Protein AF-A0A819AK19-F1 (afdb_monomer_lite)

Sequence (104 aa):
MNEISKINKEQNCQPPKKKSKIQETILQLYEDDSDSERLIDDGNSSGSEDYSFQVPKVDELSRYLLMDIDKTTLSDNPLDFWRKHKTAFPVLSKFARQIHCISG

InterPro domains:
  IPR008906 HAT, C-terminal dimerisation domain [PF05699] (60-102)
  IPR012337 Ribonuclease H-like superfamily [SSF53098] (19-103)

Secondary structure (DSSP, 8-state):
-------------PPP----HHHHHHHHHHHS-SS-----------------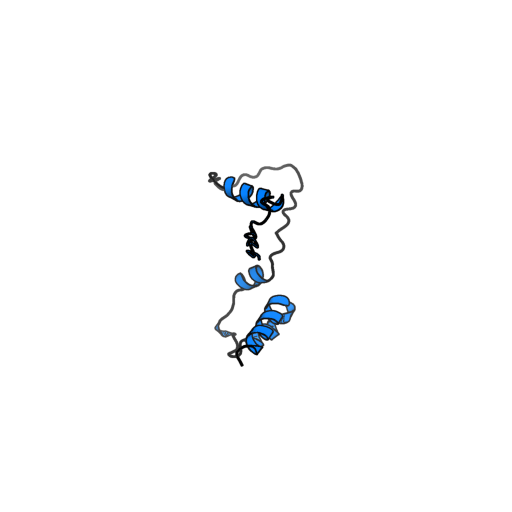-------HHHHHHT----GGG--SSHHHHHHHTTTT-HHHHHHHHHHHTT--

Radius of gyration: 26.99 Å; chains: 1; bounding box: 70×27×85 Å

pLDDT: mean 70.54, std 17.53, range [35.97, 93.31]

Organism: NCBI:txid392032

Foldseek 3Di:
DDDDDDDDDPPPPDDDPDDDPVNVVVVVVVVPPPDDPDDPDPDDDDDDDDPVPPDPPQDLVNVVVPDDDDPVPDDPDVLVVLVVCCVSRVPVSVVVVVVVVVVD

Structure (mmCIF, N/CA/C/O backbone):
data_AF-A0A819AK19-F1
#
_entry.id   AF-A0A819AK19-F1
#
loop_
_atom_site.group_PDB
_atom_site.id
_atom_site.type_symbol
_atom_site.label_atom_id
_atom_site.label_alt_id
_atom_site.label_comp_id
_atom_site.label_asym_id
_atom_site.label_entity_id
_atom_site.label_seq_id
_atom_site.pdbx_PDB_ins_code
_atom_site.Cartn_x
_atom_site.Cartn_y
_atom_site.Cartn_z
_atom_site.occupancy
_atom_site.B_iso_or_equiv
_atom_site.auth_seq_id
_atom_site.auth_comp_id
_atom_site.auth_asym_id
_atom_site.auth_atom_id
_atom_site.pdbx_PDB_model_num
ATOM 1 N N . MET A 1 1 ? 55.281 9.652 44.522 1.00 35.97 1 MET A N 1
ATOM 2 C CA . MET A 1 1 ? 54.308 8.595 44.171 1.00 35.97 1 MET A CA 1
ATOM 3 C C . MET A 1 1 ? 53.003 9.263 43.769 1.00 35.97 1 MET A C 1
ATOM 5 O O . MET A 1 1 ? 52.483 9.998 44.587 1.00 35.97 1 MET A O 1
ATOM 9 N N . ASN A 1 2 ? 52.387 9.080 42.611 1.00 43.44 2 ASN A N 1
ATOM 10 C CA . ASN A 1 2 ? 52.828 8.805 41.244 1.00 43.44 2 ASN A CA 1
ATOM 11 C C . ASN A 1 2 ? 51.704 9.409 40.390 1.00 43.44 2 ASN A C 1
ATOM 13 O O . ASN A 1 2 ? 50.534 9.127 40.647 1.00 43.44 2 ASN A O 1
ATOM 17 N N . GLU A 1 3 ? 52.055 10.264 39.434 1.00 48.56 3 GLU A N 1
ATOM 18 C CA . GLU A 1 3 ? 51.120 10.867 38.486 1.00 48.56 3 GLU A CA 1
ATOM 19 C C . GLU A 1 3 ? 50.474 9.772 37.627 1.00 48.56 3 GLU A C 1
ATOM 21 O O . GLU A 1 3 ? 51.165 8.947 37.026 1.00 48.56 3 GLU A O 1
ATOM 26 N N . ILE A 1 4 ? 49.141 9.745 37.567 1.00 53.84 4 ILE A N 1
ATOM 27 C CA . ILE A 1 4 ? 48.402 8.852 36.672 1.00 53.84 4 ILE A CA 1
ATOM 28 C C . ILE A 1 4 ? 48.088 9.631 35.397 1.00 53.84 4 ILE A C 1
ATOM 30 O O . ILE A 1 4 ? 47.019 10.211 35.229 1.00 53.84 4 ILE A O 1
ATOM 34 N N . SER A 1 5 ? 49.047 9.609 34.480 1.00 51.25 5 SER A N 1
ATOM 35 C CA . SER A 1 5 ? 48.849 9.950 33.075 1.00 51.25 5 SER A CA 1
ATOM 36 C C . SER A 1 5 ? 48.223 8.754 32.354 1.00 51.25 5 SER A C 1
ATOM 38 O O . SER A 1 5 ? 48.902 7.754 32.123 1.00 51.25 5 SER A O 1
ATOM 40 N N . LYS A 1 6 ? 46.946 8.836 31.961 1.00 53.28 6 LYS A N 1
ATOM 41 C CA . LYS A 1 6 ? 46.348 7.932 30.957 1.00 53.28 6 LYS A CA 1
ATOM 42 C C . LYS A 1 6 ? 45.432 8.689 29.991 1.00 53.28 6 LYS A C 1
ATOM 44 O O . LYS A 1 6 ? 44.220 8.705 30.126 1.00 53.28 6 LYS A O 1
ATOM 49 N N . ILE A 1 7 ? 46.086 9.338 29.029 1.00 53.88 7 ILE A N 1
ATOM 50 C CA . ILE A 1 7 ? 45.832 9.299 27.577 1.00 53.88 7 ILE A CA 1
ATOM 51 C C . ILE A 1 7 ? 44.401 8.876 27.184 1.00 53.88 7 ILE A C 1
ATOM 53 O O . ILE A 1 7 ? 44.117 7.690 27.013 1.00 53.88 7 ILE A O 1
ATOM 57 N N . ASN A 1 8 ? 43.534 9.862 26.943 1.00 49.22 8 ASN A N 1
ATOM 58 C CA . ASN A 1 8 ? 42.337 9.689 26.122 1.00 49.22 8 ASN A CA 1
ATOM 59 C C . ASN A 1 8 ? 42.776 9.582 24.655 1.00 49.22 8 ASN A C 1
ATOM 61 O O . ASN A 1 8 ? 43.143 10.576 24.033 1.00 49.22 8 ASN A O 1
ATOM 65 N N . LYS A 1 9 ? 42.778 8.364 24.103 1.00 55.00 9 LYS A N 1
ATOM 66 C CA . LYS A 1 9 ? 42.865 8.152 22.654 1.00 55.00 9 LYS A CA 1
ATOM 67 C C . LYS A 1 9 ? 41.511 8.519 22.054 1.00 55.00 9 LYS A C 1
ATOM 69 O O . LYS A 1 9 ? 40.553 7.762 22.190 1.00 55.00 9 LYS A O 1
ATOM 74 N N . GLU A 1 10 ? 41.451 9.674 21.407 1.00 55.75 10 GLU A N 1
ATOM 75 C CA . GLU A 1 10 ? 40.340 10.072 20.549 1.00 55.75 10 GLU A CA 1
ATOM 76 C C . GLU A 1 10 ? 40.091 8.961 19.518 1.00 55.75 10 GLU A C 1
ATOM 78 O O . GLU A 1 10 ? 40.935 8.655 18.671 1.00 55.75 10 GLU A O 1
ATOM 83 N N . GLN A 1 11 ? 38.944 8.294 19.632 1.00 54.94 11 GLN A N 1
ATOM 84 C CA . GLN A 1 11 ? 38.472 7.368 18.616 1.00 54.94 11 GLN A CA 1
ATOM 85 C C . GLN A 1 11 ? 38.078 8.190 17.386 1.00 54.94 11 GLN A C 1
ATOM 87 O O . GLN A 1 11 ? 37.000 8.773 17.318 1.00 54.94 11 GLN A O 1
ATOM 92 N N . ASN A 1 12 ? 38.989 8.255 16.416 1.00 55.09 12 ASN A N 1
ATOM 93 C CA . ASN A 1 12 ? 38.727 8.757 15.076 1.00 55.09 12 ASN A CA 1
ATOM 94 C C . ASN A 1 12 ? 37.719 7.822 14.380 1.00 55.09 12 ASN A C 1
ATOM 96 O O . ASN A 1 12 ? 38.095 6.844 13.734 1.00 55.09 12 ASN A O 1
ATOM 100 N N . CYS A 1 13 ? 36.428 8.106 14.545 1.00 54.59 13 CYS A N 1
ATOM 101 C CA . CYS A 1 13 ? 35.333 7.443 13.843 1.00 54.59 13 CYS A CA 1
ATOM 102 C C . CYS A 1 13 ? 35.177 8.011 12.422 1.00 54.59 13 CYS A C 1
ATOM 104 O O . CYS A 1 13 ? 34.134 8.566 12.083 1.00 54.59 13 CYS A O 1
ATOM 106 N N . GLN A 1 14 ? 36.204 7.903 11.575 1.00 63.88 14 GLN A N 1
ATOM 107 C CA . GLN A 1 14 ? 36.032 8.115 10.136 1.00 63.88 14 GLN A CA 1
ATOM 108 C C . GLN A 1 14 ? 35.777 6.769 9.445 1.00 63.88 14 GLN A C 1
ATOM 110 O O . GLN A 1 14 ? 36.633 5.883 9.508 1.00 63.88 14 GLN A O 1
ATOM 115 N N . PRO A 1 15 ? 34.626 6.582 8.769 1.00 57.91 15 PRO A N 1
ATOM 116 C CA . PRO A 1 15 ? 34.389 5.368 8.006 1.00 57.91 15 PRO A CA 1
ATOM 117 C C . PRO A 1 15 ? 35.363 5.299 6.814 1.00 57.91 15 PRO A C 1
ATOM 119 O O . PRO A 1 15 ? 35.695 6.333 6.221 1.00 57.91 15 PRO A O 1
ATOM 122 N N . PRO A 1 16 ? 35.840 4.097 6.441 1.00 59.28 16 PRO A N 1
ATOM 123 C CA . PRO A 1 16 ? 36.784 3.927 5.345 1.00 59.28 16 PRO A CA 1
ATOM 124 C C . PRO A 1 16 ? 36.175 4.428 4.029 1.00 59.28 16 PRO A C 1
ATOM 126 O O . PRO A 1 16 ? 35.174 3.904 3.543 1.00 59.28 16 PRO A O 1
ATOM 129 N N . LYS A 1 17 ? 36.808 5.442 3.429 1.00 63.56 17 LYS A N 1
ATOM 130 C CA . LYS A 1 17 ? 36.454 5.997 2.115 1.00 63.56 17 LYS A CA 1
ATOM 131 C C . LYS A 1 17 ? 36.904 5.054 0.997 1.00 63.56 17 LYS A C 1
ATOM 133 O O . LYS A 1 17 ? 37.858 5.342 0.280 1.00 63.56 17 LYS A O 1
ATOM 138 N N . LYS A 1 18 ? 36.241 3.914 0.843 1.00 65.31 18 LYS A N 1
ATOM 139 C CA . LYS A 1 18 ? 36.276 3.170 -0.420 1.00 65.31 18 LYS A CA 1
ATOM 140 C C . LYS A 1 18 ? 34.861 3.148 -0.955 1.00 65.31 18 LYS A C 1
ATOM 142 O O . LYS A 1 18 ? 34.016 2.418 -0.442 1.00 65.31 18 LYS A O 1
ATOM 147 N N . LYS A 1 19 ? 34.602 4.020 -1.932 1.00 60.56 19 LYS A N 1
ATOM 148 C CA . LYS A 1 19 ? 33.337 4.007 -2.658 1.00 60.56 19 LYS A CA 1
ATOM 149 C C . LYS A 1 19 ? 33.191 2.621 -3.276 1.00 60.56 19 LYS A C 1
ATOM 151 O O . LYS A 1 19 ? 34.123 2.100 -3.883 1.00 60.56 19 LYS A O 1
ATOM 156 N N . SER A 1 20 ? 32.055 1.985 -3.023 1.00 67.31 20 SER A N 1
ATOM 157 C CA . SER A 1 20 ? 31.722 0.730 -3.693 1.00 67.31 20 SER A CA 1
ATOM 158 C C . SER A 1 20 ? 31.574 1.008 -5.189 1.00 67.31 20 SER A C 1
ATOM 160 O O . SER A 1 20 ? 31.125 2.089 -5.560 1.00 67.31 20 SER A O 1
ATOM 162 N N . LYS A 1 21 ? 31.875 0.023 -6.039 1.00 67.56 21 LYS A N 1
ATOM 163 C CA . LYS A 1 21 ? 31.710 0.103 -7.501 1.00 67.56 21 LYS A CA 1
ATOM 164 C C . LYS A 1 21 ? 30.309 0.598 -7.905 1.00 67.56 21 LYS A C 1
ATOM 166 O O . LYS A 1 21 ? 30.155 1.334 -8.864 1.00 67.56 21 LYS A O 1
ATOM 171 N N . ILE A 1 22 ? 29.303 0.277 -7.086 1.00 67.19 22 ILE A N 1
ATOM 172 C CA . ILE A 1 22 ? 27.914 0.743 -7.215 1.00 67.19 22 ILE A CA 1
ATOM 173 C C . ILE A 1 22 ? 27.780 2.263 -7.018 1.00 67.19 22 ILE A C 1
ATOM 175 O O . ILE A 1 22 ? 27.023 2.911 -7.729 1.00 67.19 22 ILE A O 1
ATOM 179 N N . GLN A 1 23 ? 28.511 2.849 -6.066 1.00 64.25 23 GLN A N 1
ATOM 180 C CA . GLN A 1 23 ? 28.486 4.295 -5.815 1.00 64.25 23 GLN A CA 1
ATOM 181 C C . GLN A 1 23 ? 29.177 5.080 -6.936 1.00 64.25 23 GLN A C 1
ATOM 183 O O . GLN A 1 23 ? 28.803 6.220 -7.188 1.00 64.25 23 GLN A O 1
ATOM 188 N N . GLU A 1 24 ? 30.161 4.479 -7.610 1.00 66.38 24 GLU A N 1
ATOM 189 C CA . GLU A 1 24 ? 30.795 5.061 -8.800 1.00 66.38 24 GLU A CA 1
ATOM 190 C C . GLU A 1 24 ? 29.841 5.039 -9.998 1.00 66.38 24 GLU A C 1
ATOM 192 O O . GLU A 1 24 ? 29.680 6.063 -10.654 1.00 66.38 24 GLU A O 1
ATOM 197 N N . THR A 1 25 ? 29.130 3.927 -10.219 1.00 70.94 25 THR A N 1
ATOM 198 C CA . THR A 1 25 ? 28.123 3.827 -11.289 1.00 70.94 25 THR A CA 1
ATOM 199 C C . THR A 1 25 ? 26.981 4.825 -11.104 1.00 70.94 25 THR A C 1
ATOM 201 O O . THR A 1 25 ? 26.552 5.442 -12.071 1.00 70.94 25 THR A O 1
ATOM 204 N N . ILE A 1 26 ? 26.506 5.023 -9.868 1.00 72.31 26 ILE A N 1
ATOM 205 C CA . ILE A 1 26 ? 25.458 6.015 -9.588 1.00 72.31 26 ILE A CA 1
ATOM 206 C C . ILE A 1 26 ? 25.961 7.427 -9.899 1.00 72.31 26 ILE A C 1
ATOM 208 O O . ILE A 1 26 ? 25.238 8.172 -10.542 1.00 72.31 26 ILE A O 1
ATOM 212 N N . LEU A 1 27 ? 27.187 7.793 -9.500 1.00 67.19 27 LEU A N 1
ATOM 213 C CA . LEU A 1 27 ? 27.737 9.117 -9.821 1.00 67.19 27 LEU A CA 1
ATOM 214 C C . LEU A 1 27 ? 27.857 9.351 -11.333 1.00 67.19 27 LEU A C 1
ATOM 216 O O . LEU A 1 27 ? 27.503 10.429 -11.793 1.00 67.19 27 LEU A O 1
ATOM 220 N N . GLN A 1 28 ? 28.303 8.348 -12.095 1.00 68.62 28 GLN A N 1
ATOM 221 C CA . GLN A 1 28 ? 28.447 8.467 -13.550 1.00 68.62 28 GLN A CA 1
ATOM 222 C C . GLN A 1 28 ? 27.112 8.724 -14.258 1.00 68.62 28 GLN A C 1
ATOM 224 O O . GLN A 1 28 ? 27.074 9.502 -15.201 1.00 68.62 28 GLN A O 1
ATOM 229 N N . LEU A 1 29 ? 26.015 8.132 -13.776 1.00 66.94 29 LEU A N 1
ATOM 230 C CA . LEU A 1 29 ? 24.684 8.351 -14.355 1.00 66.94 29 LEU A CA 1
ATOM 231 C C . LEU A 1 29 ? 24.179 9.792 -14.176 1.00 66.94 29 LEU A C 1
ATOM 233 O O . LEU A 1 29 ? 23.412 10.260 -15.002 1.00 66.94 29 LE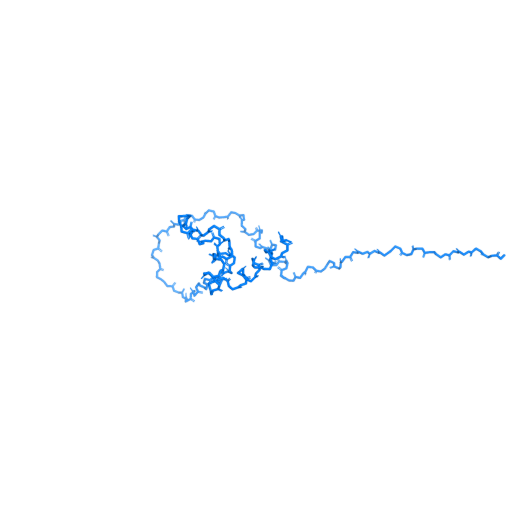U A O 1
ATOM 237 N N . TYR A 1 30 ? 24.608 10.502 -13.127 1.00 64.31 30 TYR A N 1
ATOM 238 C CA . TYR A 1 30 ? 24.237 11.911 -12.927 1.00 64.31 30 TYR A CA 1
ATOM 239 C C . TYR A 1 30 ? 25.123 12.888 -13.714 1.00 64.31 30 TYR A C 1
ATOM 241 O O . TYR A 1 30 ? 24.714 14.026 -13.933 1.00 64.31 30 TYR A O 1
ATOM 249 N N . GLU A 1 31 ? 26.329 12.475 -14.113 1.00 63.34 31 GLU A N 1
ATOM 250 C CA . GLU A 1 31 ? 27.248 13.298 -14.914 1.00 63.34 31 GLU A CA 1
ATOM 251 C C . GLU A 1 31 ? 26.947 13.218 -16.424 1.00 63.34 31 GLU A C 1
ATOM 253 O O . GLU A 1 31 ? 27.328 14.127 -17.156 1.00 63.34 31 GLU A O 1
ATOM 258 N N . ASP A 1 32 ? 26.233 12.179 -16.879 1.00 57.34 32 ASP A N 1
ATOM 259 C CA . ASP A 1 32 ? 25.918 11.921 -18.299 1.00 57.34 32 ASP A CA 1
ATOM 260 C C . ASP A 1 32 ? 24.592 12.557 -18.776 1.00 57.34 32 ASP A C 1
ATOM 262 O O . ASP A 1 32 ? 24.299 12.575 -19.965 1.00 57.34 32 ASP A O 1
ATOM 266 N N . ASP A 1 33 ? 23.799 13.137 -17.865 1.00 54.16 33 ASP A N 1
ATOM 267 C CA . ASP A 1 33 ? 22.521 13.813 -18.173 1.00 54.16 33 ASP A CA 1
ATOM 268 C C . ASP A 1 33 ? 22.684 15.331 -18.431 1.00 54.16 33 ASP A C 1
ATOM 270 O O . ASP A 1 33 ? 21.740 16.115 -18.307 1.00 54.16 33 ASP A O 1
ATOM 274 N N . SER A 1 34 ? 23.891 15.784 -18.792 1.00 58.06 34 SER A N 1
ATOM 275 C CA . SER A 1 34 ? 24.098 17.131 -19.344 1.00 58.06 34 SER A CA 1
ATOM 276 C C . SER A 1 34 ? 24.186 17.075 -20.868 1.00 58.06 34 SER A C 1
ATOM 278 O O . SER A 1 34 ? 25.180 16.629 -21.428 1.00 58.06 34 SER A O 1
ATOM 280 N N . ASP A 1 35 ? 23.139 17.602 -21.503 1.00 57.69 35 ASP A N 1
ATOM 281 C CA . ASP A 1 35 ? 22.971 17.856 -22.938 1.00 57.69 35 ASP A CA 1
ATOM 282 C C . ASP A 1 35 ? 22.781 16.645 -23.866 1.00 57.69 35 ASP A C 1
ATOM 284 O O . ASP A 1 35 ? 23.671 16.202 -24.594 1.00 57.69 35 ASP A O 1
ATOM 288 N N . SER A 1 36 ? 21.516 16.259 -24.037 1.00 46.59 36 SER A N 1
ATOM 289 C CA . SER A 1 36 ? 20.990 16.114 -25.397 1.00 46.59 36 SER A CA 1
ATOM 290 C C . SER A 1 36 ? 19.474 16.217 -25.417 1.00 46.59 36 SER A C 1
ATOM 292 O O . SER A 1 36 ? 18.753 15.235 -25.255 1.00 46.59 36 SER A O 1
ATOM 294 N N . GLU A 1 37 ? 18.986 17.417 -25.731 1.00 56.81 37 GLU A N 1
ATOM 295 C CA . GLU A 1 37 ? 17.754 17.532 -26.499 1.00 56.81 37 GLU A CA 1
ATOM 296 C C . GLU A 1 37 ? 17.919 16.708 -27.785 1.00 56.81 37 GLU A C 1
ATOM 298 O O . GLU A 1 37 ? 18.593 17.116 -28.732 1.00 56.81 37 GLU A O 1
ATOM 303 N N . ARG A 1 38 ? 17.323 15.517 -27.832 1.00 49.38 38 ARG A N 1
ATOM 304 C CA . ARG A 1 38 ? 17.085 14.820 -29.095 1.00 49.38 38 ARG A CA 1
ATOM 305 C C . ARG A 1 38 ? 15.591 14.695 -29.300 1.00 49.38 38 ARG A C 1
ATOM 307 O O . ARG A 1 38 ? 14.925 13.818 -28.762 1.00 49.38 38 ARG A O 1
ATOM 314 N N . LEU A 1 39 ? 15.118 15.671 -30.073 1.00 50.25 39 LEU A N 1
ATOM 315 C CA . LEU A 1 39 ? 13.902 15.663 -30.872 1.00 50.25 39 LEU A CA 1
ATOM 316 C C . LEU A 1 39 ? 13.540 14.236 -31.296 1.00 50.25 39 LEU A C 1
ATOM 318 O O . LEU A 1 39 ? 14.355 13.528 -31.887 1.00 50.25 39 LEU A O 1
ATOM 322 N N . ILE A 1 40 ? 12.309 13.841 -30.987 1.00 48.97 40 ILE A N 1
ATOM 323 C CA . ILE A 1 40 ? 11.701 12.615 -31.488 1.00 48.97 40 ILE A CA 1
ATOM 324 C C . ILE A 1 40 ? 11.489 12.834 -32.991 1.00 48.97 40 ILE A C 1
ATOM 326 O O . ILE A 1 40 ? 10.561 13.534 -33.388 1.00 48.97 40 ILE A O 1
ATOM 330 N N . ASP A 1 41 ? 12.400 12.312 -33.810 1.00 45.81 41 ASP A N 1
ATOM 331 C CA . ASP A 1 41 ? 12.214 12.192 -35.255 1.00 45.81 41 ASP A CA 1
ATOM 332 C C . ASP A 1 41 ? 11.549 10.838 -35.528 1.00 45.81 41 ASP A C 1
ATOM 334 O O . ASP A 1 41 ? 12.107 9.775 -35.240 1.00 45.81 41 ASP A O 1
ATOM 338 N N . ASP A 1 42 ? 10.316 10.898 -36.028 1.00 55.00 42 ASP A N 1
ATOM 339 C CA . ASP A 1 42 ? 9.526 9.772 -36.523 1.00 55.00 42 ASP A CA 1
ATOM 340 C C . ASP A 1 42 ? 10.204 9.215 -37.791 1.00 55.00 42 ASP A C 1
ATOM 342 O O . ASP A 1 42 ? 9.879 9.563 -38.927 1.00 55.00 42 ASP A O 1
ATOM 346 N N . GLY A 1 43 ? 11.223 8.379 -37.590 1.00 40.19 43 GLY A N 1
ATOM 347 C CA . GLY A 1 43 ? 12.082 7.853 -38.646 1.00 40.19 43 GLY A CA 1
ATOM 348 C C . GLY A 1 43 ? 12.072 6.331 -38.686 1.00 40.19 43 GLY A C 1
ATOM 349 O O . GLY A 1 43 ? 12.880 5.668 -38.042 1.00 40.19 43 GLY A O 1
ATOM 350 N N . ASN A 1 44 ? 11.165 5.776 -39.487 1.00 51.75 44 ASN A N 1
ATOM 351 C CA . ASN A 1 44 ? 11.070 4.361 -39.836 1.00 51.75 44 ASN A CA 1
ATOM 352 C C . ASN A 1 44 ? 12.410 3.828 -40.396 1.00 51.75 44 ASN A C 1
ATOM 354 O O . ASN A 1 44 ? 12.675 3.963 -41.592 1.00 51.75 44 ASN A O 1
ATOM 358 N N . SER A 1 45 ? 13.241 3.198 -39.557 1.00 43.53 45 SER A N 1
ATOM 359 C CA . SER A 1 45 ? 14.474 2.526 -39.984 1.00 43.53 45 SER A CA 1
ATOM 360 C C . SER A 1 45 ? 14.493 1.069 -39.533 1.00 43.53 45 SER A C 1
ATOM 362 O O . SER A 1 45 ? 14.567 0.728 -38.356 1.00 43.53 45 SER A O 1
ATOM 364 N N . SER A 1 46 ? 14.382 0.216 -40.543 1.00 63.66 46 SER A N 1
ATOM 365 C CA . SER A 1 46 ? 14.517 -1.229 -40.505 1.00 63.66 46 SER A CA 1
ATOM 366 C C . SER A 1 46 ? 15.962 -1.627 -40.201 1.00 63.66 46 SER A C 1
ATOM 368 O O . SER A 1 46 ? 16.844 -1.378 -41.021 1.00 63.66 46 SER A O 1
ATOM 370 N N . GLY A 1 47 ? 16.176 -2.359 -39.107 1.00 46.28 47 GLY A N 1
ATOM 371 C CA . GLY A 1 47 ? 17.312 -3.268 -38.976 1.00 46.28 47 GLY A CA 1
ATOM 372 C C . GLY A 1 47 ? 18.040 -3.234 -37.634 1.00 46.28 47 GLY A C 1
ATOM 373 O O . GLY A 1 47 ? 18.488 -2.188 -37.187 1.00 46.28 47 GLY A O 1
ATOM 374 N N . SER A 1 48 ? 18.282 -4.448 -37.132 1.00 54.09 48 SER A N 1
ATOM 375 C CA . SER A 1 48 ? 19.380 -4.835 -36.240 1.00 54.09 48 SER A CA 1
ATOM 376 C C . SER A 1 48 ? 19.088 -4.880 -34.736 1.00 54.09 48 SER A C 1
ATOM 378 O O . SER A 1 48 ? 19.015 -3.867 -34.055 1.00 54.09 48 SER A O 1
ATOM 380 N N . GLU A 1 49 ? 19.081 -6.132 -34.271 1.00 48.31 49 GLU A N 1
ATOM 381 C CA . GLU A 1 49 ? 19.226 -6.643 -32.904 1.00 48.31 49 GLU A CA 1
ATOM 382 C C . GLU A 1 49 ? 18.014 -6.466 -31.988 1.00 48.31 49 GLU A C 1
ATOM 384 O O . GLU A 1 49 ? 17.543 -5.363 -31.733 1.00 48.31 49 GLU A O 1
ATOM 389 N N . ASP A 1 50 ? 17.523 -7.605 -31.488 1.00 49.53 50 ASP A N 1
ATOM 390 C CA . ASP A 1 50 ? 16.520 -7.736 -30.436 1.00 49.53 50 ASP A CA 1
ATOM 391 C C . ASP A 1 50 ? 16.967 -6.986 -29.170 1.00 49.53 50 ASP A C 1
ATOM 393 O O . ASP A 1 50 ? 17.411 -7.576 -28.182 1.00 49.53 50 ASP A O 1
ATOM 397 N N . TYR A 1 51 ? 16.834 -5.662 -29.165 1.00 50.56 51 TYR A N 1
ATOM 398 C CA . TYR A 1 51 ? 16.852 -4.874 -27.948 1.00 50.56 51 TYR A CA 1
ATOM 399 C C . TYR A 1 51 ? 15.537 -5.170 -27.232 1.00 50.56 51 TYR A C 1
ATOM 401 O O . TYR A 1 51 ? 14.539 -4.458 -27.354 1.00 50.56 51 TYR A O 1
ATOM 409 N N . SER A 1 52 ? 15.512 -6.280 -26.491 1.00 57.53 52 SER A N 1
ATOM 410 C CA . SER A 1 52 ? 14.459 -6.529 -25.520 1.00 57.53 52 SER A CA 1
ATOM 411 C C . SER A 1 52 ? 14.583 -5.443 -24.452 1.00 57.53 52 SER A C 1
ATOM 413 O O . SER A 1 52 ? 15.362 -5.580 -23.506 1.00 57.53 52 SER A O 1
ATOM 415 N N . PHE A 1 53 ? 13.863 -4.335 -24.622 1.00 50.16 53 PHE A N 1
ATOM 416 C CA . PHE A 1 53 ? 13.707 -3.334 -23.579 1.00 50.16 53 PHE A CA 1
ATOM 417 C C . PHE A 1 53 ? 12.998 -4.016 -22.408 1.00 50.16 53 PHE A C 1
ATOM 419 O O . PHE A 1 53 ? 11.780 -4.204 -22.408 1.00 50.16 53 PHE A O 1
ATOM 426 N N . GLN A 1 54 ? 13.773 -4.480 -21.428 1.00 58.06 54 GLN A N 1
ATOM 427 C CA . GLN A 1 54 ? 13.208 -5.006 -20.199 1.00 58.06 54 GLN A CA 1
ATOM 428 C C . GLN A 1 54 ? 12.662 -3.817 -19.423 1.00 58.06 54 GLN A C 1
ATOM 430 O O . GLN A 1 54 ? 13.419 -3.073 -18.802 1.00 58.06 54 GLN A O 1
ATOM 435 N N . VAL A 1 55 ? 11.340 -3.637 -19.477 1.00 55.94 55 VAL A N 1
ATOM 436 C CA . VAL A 1 55 ? 10.640 -2.686 -18.614 1.00 55.94 55 VAL A CA 1
ATOM 437 C C . VAL A 1 55 ? 11.092 -2.968 -17.176 1.00 55.94 55 VAL A C 1
ATOM 439 O O . VAL A 1 55 ? 10.942 -4.110 -16.718 1.00 55.94 55 VAL A O 1
ATOM 442 N N . PRO A 1 56 ? 11.675 -1.984 -16.466 1.00 56.53 56 PRO A N 1
ATOM 443 C CA . PRO A 1 56 ? 12.102 -2.176 -15.090 1.00 56.53 56 PRO A CA 1
ATOM 444 C C . PRO A 1 56 ? 10.931 -2.730 -14.283 1.00 56.53 56 PRO A C 1
ATOM 446 O O . PRO A 1 56 ? 9.808 -2.239 -14.409 1.00 56.53 56 PRO A O 1
ATOM 449 N N . LYS A 1 57 ? 11.164 -3.769 -13.471 1.00 66.88 57 LYS A N 1
ATOM 450 C CA . LYS A 1 57 ? 10.146 -4.264 -12.537 1.00 66.88 57 LYS A CA 1
ATOM 451 C C . LYS A 1 57 ? 9.780 -3.114 -11.603 1.00 66.88 57 LYS A C 1
ATOM 453 O O . LYS A 1 57 ? 10.504 -2.848 -10.650 1.00 66.88 57 LYS A O 1
ATOM 458 N N . VAL A 1 58 ? 8.684 -2.431 -11.918 1.00 75.62 58 VAL A N 1
ATOM 459 C CA . VAL A 1 58 ? 8.172 -1.299 -11.152 1.00 75.62 58 VAL A CA 1
ATOM 460 C C . VAL A 1 58 ? 7.914 -1.801 -9.739 1.00 75.62 58 VAL A C 1
ATOM 462 O O . VAL A 1 58 ? 7.149 -2.755 -9.540 1.00 75.62 58 VAL A O 1
ATOM 465 N N . ASP A 1 59 ? 8.611 -1.219 -8.767 1.00 86.75 59 ASP A N 1
ATOM 466 C CA . ASP A 1 59 ? 8.478 -1.644 -7.385 1.00 86.75 59 ASP A CA 1
ATOM 467 C C . ASP A 1 59 ? 7.049 -1.389 -6.871 1.00 86.75 59 ASP A C 1
ATOM 469 O O . ASP A 1 59 ? 6.210 -0.733 -7.498 1.00 86.75 59 ASP A O 1
ATOM 473 N N . GLU A 1 60 ? 6.720 -2.001 -5.738 1.00 90.12 60 GLU A N 1
ATOM 474 C CA . GLU A 1 60 ? 5.374 -1.923 -5.177 1.00 90.12 60 GLU A CA 1
ATOM 475 C C . GLU A 1 60 ? 4.941 -0.484 -4.858 1.00 90.12 60 GLU A C 1
ATOM 477 O O . GLU A 1 60 ? 3.764 -0.157 -5.019 1.00 90.12 60 GLU A O 1
ATOM 482 N N . LEU A 1 61 ? 5.885 0.374 -4.459 1.00 91.50 61 LEU A N 1
ATOM 483 C CA . LEU A 1 61 ? 5.631 1.774 -4.142 1.00 91.50 61 LEU A CA 1
ATOM 484 C C . LEU A 1 61 ? 5.327 2.571 -5.406 1.00 91.50 61 LEU A C 1
ATOM 486 O O . LEU A 1 61 ? 4.318 3.270 -5.453 1.00 91.50 61 LEU A O 1
ATOM 490 N N . SER A 1 62 ? 6.139 2.426 -6.448 1.00 92.00 62 SER A N 1
ATOM 491 C CA . SER A 1 62 ? 5.904 3.062 -7.739 1.00 92.00 62 SER A CA 1
ATOM 492 C C . SER A 1 62 ? 4.553 2.647 -8.328 1.00 92.00 62 SER A C 1
ATOM 494 O O . SER A 1 62 ? 3.811 3.504 -8.803 1.00 92.00 62 SER A O 1
ATOM 496 N N . ARG A 1 63 ? 4.164 1.366 -8.224 1.00 91.19 63 ARG A N 1
ATOM 497 C CA . ARG A 1 63 ? 2.825 0.918 -8.659 1.00 91.19 63 ARG A CA 1
ATOM 498 C C . ARG A 1 63 ? 1.697 1.556 -7.850 1.00 91.19 63 ARG A C 1
ATOM 500 O O . ARG A 1 63 ? 0.660 1.868 -8.422 1.00 91.19 63 ARG A O 1
ATOM 507 N N . TYR A 1 64 ? 1.880 1.727 -6.542 1.00 92.12 64 TYR A N 1
ATOM 508 C CA . TYR A 1 64 ? 0.894 2.391 -5.689 1.00 92.12 64 TYR A CA 1
ATOM 509 C C . TYR A 1 64 ? 0.764 3.883 -6.023 1.00 92.12 64 TYR A C 1
ATOM 511 O O . TYR A 1 64 ? -0.348 4.388 -6.113 1.00 92.12 64 TYR A O 1
ATOM 519 N N . LEU A 1 65 ? 1.881 4.579 -6.255 1.00 90.88 65 LEU A N 1
ATOM 520 C CA . LEU A 1 65 ? 1.889 6.009 -6.586 1.00 90.88 65 LEU A CA 1
ATOM 521 C C . LEU A 1 65 ? 1.276 6.313 -7.959 1.00 90.88 65 LEU A C 1
ATOM 523 O O . LEU A 1 65 ? 0.734 7.395 -8.156 1.00 90.88 65 LEU A O 1
ATOM 527 N N . LEU A 1 66 ? 1.355 5.363 -8.892 1.00 91.50 66 LEU A N 1
ATOM 528 C CA . LEU A 1 66 ? 0.721 5.448 -10.209 1.00 91.50 66 LEU A CA 1
ATOM 529 C C . LEU A 1 66 ? -0.735 4.961 -10.210 1.00 91.50 66 LEU A C 1
ATOM 531 O O . LEU A 1 66 ? -1.403 5.045 -11.239 1.00 91.50 66 LEU A O 1
ATOM 535 N N . MET A 1 67 ? -1.225 4.408 -9.096 1.00 90.88 67 MET A N 1
ATOM 536 C CA . MET A 1 67 ? -2.591 3.910 -9.016 1.00 90.88 67 MET A CA 1
ATOM 537 C C . MET A 1 6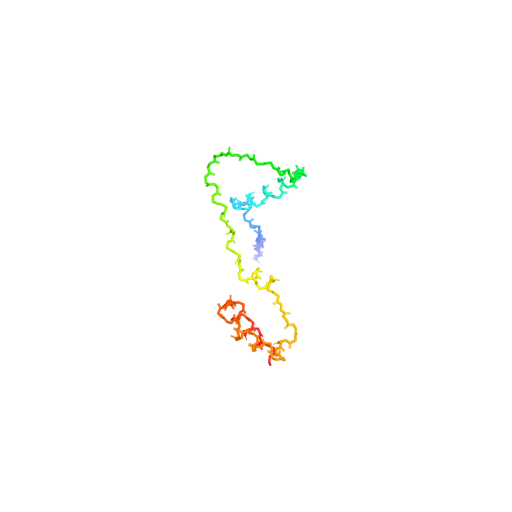7 ? -3.567 5.081 -8.968 1.00 90.88 67 MET A C 1
ATOM 539 O O . MET A 1 67 ? -3.483 5.929 -8.082 1.00 90.88 67 MET A O 1
ATOM 543 N N . ASP A 1 68 ? -4.529 5.085 -9.887 1.00 91.06 68 ASP A N 1
ATOM 544 C CA . ASP A 1 68 ? -5.643 6.019 -9.815 1.00 91.06 68 ASP A CA 1
ATOM 545 C C . ASP A 1 68 ? -6.594 5.594 -8.689 1.00 91.06 68 ASP A C 1
ATOM 547 O O . ASP A 1 68 ? -7.066 4.452 -8.639 1.00 91.06 68 ASP A O 1
ATOM 551 N N . ILE A 1 69 ? -6.824 6.501 -7.743 1.00 88.81 69 ILE A N 1
ATOM 552 C CA . ILE A 1 69 ? -7.649 6.248 -6.564 1.00 88.81 69 ILE A CA 1
ATOM 553 C C . ILE A 1 69 ? -8.926 7.057 -6.709 1.00 88.81 69 ILE A C 1
ATOM 555 O O . ILE A 1 69 ? -8.950 8.267 -6.469 1.00 88.81 69 ILE A O 1
ATOM 559 N N . ASP A 1 70 ? -10.011 6.359 -7.027 1.00 87.88 70 ASP A N 1
ATOM 560 C CA . ASP A 1 70 ? -11.335 6.959 -7.029 1.00 87.88 70 ASP A CA 1
ATOM 561 C C . ASP A 1 70 ? -11.761 7.305 -5.597 1.00 87.88 70 ASP A C 1
ATOM 563 O O . ASP A 1 70 ? -12.114 6.440 -4.785 1.00 87.88 70 ASP A O 1
ATOM 567 N N . LYS A 1 71 ? -11.756 8.608 -5.306 1.00 85.06 71 LYS A N 1
ATOM 568 C CA . LYS A 1 71 ? -12.099 9.157 -3.994 1.00 85.06 71 LYS A CA 1
ATOM 569 C C . LYS A 1 71 ? -13.543 8.887 -3.584 1.00 85.06 71 LYS A C 1
ATOM 571 O O . LYS A 1 71 ? -13.830 8.909 -2.393 1.00 85.06 71 LYS A O 1
ATOM 576 N N . THR A 1 72 ? -14.436 8.616 -4.533 1.00 85.94 72 THR A N 1
ATOM 577 C CA . THR A 1 72 ? -15.847 8.324 -4.240 1.00 85.94 72 THR A CA 1
ATOM 578 C C . THR A 1 72 ? -16.054 6.913 -3.688 1.00 85.94 72 THR A C 1
ATOM 580 O O . THR A 1 72 ? -17.064 6.644 -3.044 1.00 85.94 72 THR A O 1
ATOM 583 N N . THR A 1 73 ? -15.079 6.021 -3.896 1.00 81.69 73 THR A N 1
ATOM 584 C CA . THR A 1 73 ? -15.129 4.615 -3.459 1.00 81.69 73 THR A CA 1
ATOM 585 C C . THR A 1 73 ? -14.237 4.320 -2.252 1.00 81.69 73 THR A C 1
ATOM 587 O O . THR A 1 73 ? -14.142 3.166 -1.819 1.00 81.69 73 THR A O 1
ATOM 590 N N . LEU A 1 74 ? -13.563 5.342 -1.710 1.00 85.88 74 LEU A N 1
ATOM 591 C CA . LEU A 1 74 ? -12.723 5.207 -0.524 1.00 85.88 74 LEU A CA 1
ATOM 592 C C . LEU A 1 74 ? -13.586 4.922 0.707 1.00 85.88 74 LEU A C 1
ATOM 594 O O . LEU A 1 74 ? -14.569 5.606 0.972 1.00 85.88 74 LEU A O 1
ATOM 598 N N . SER A 1 75 ? -13.195 3.906 1.472 1.00 85.06 75 SER A N 1
ATOM 599 C CA . SER A 1 75 ? -13.780 3.633 2.781 1.00 85.06 75 SER A CA 1
ATOM 600 C C . SER A 1 75 ? -13.271 4.635 3.814 1.00 85.06 75 SER A C 1
ATOM 602 O O . SER A 1 75 ? -12.082 4.955 3.819 1.00 85.06 75 SER A O 1
ATOM 604 N N . ASP A 1 76 ? -14.126 5.026 4.762 1.00 86.06 76 ASP A N 1
ATOM 605 C CA . ASP A 1 76 ? -13.734 5.884 5.894 1.00 86.06 76 ASP A CA 1
ATOM 606 C C . ASP A 1 76 ? -12.614 5.259 6.741 1.00 86.06 76 ASP A C 1
ATOM 608 O O . ASP A 1 76 ? -11.786 5.955 7.327 1.00 86.06 76 ASP A O 1
ATOM 612 N N . ASN A 1 77 ? -12.561 3.923 6.793 1.00 88.50 77 ASN A N 1
ATOM 613 C CA . ASN A 1 77 ? -11.499 3.195 7.469 1.00 88.50 77 ASN A CA 1
ATOM 614 C C . ASN A 1 77 ? -10.314 2.938 6.516 1.00 88.50 77 ASN A C 1
ATOM 616 O O . ASN A 1 77 ? -10.457 2.163 5.560 1.00 88.50 77 ASN A O 1
ATOM 620 N N . PRO A 1 78 ? -9.112 3.482 6.789 1.00 87.38 78 PRO A N 1
ATOM 621 C CA . PRO A 1 78 ? -7.941 3.270 5.940 1.00 87.38 78 PRO A CA 1
ATOM 622 C C . PRO A 1 78 ? -7.486 1.803 5.907 1.00 87.38 78 PRO A C 1
ATOM 624 O O . PRO A 1 78 ? -6.873 1.362 4.934 1.00 87.38 78 PRO A O 1
ATOM 627 N N . LEU A 1 79 ? -7.794 1.003 6.935 1.00 90.19 79 LEU A N 1
ATOM 628 C CA . LEU A 1 79 ? -7.432 -0.415 6.957 1.00 90.19 79 LEU A CA 1
ATOM 629 C C . LEU A 1 79 ? -8.233 -1.244 5.954 1.00 90.19 79 LEU A C 1
ATOM 631 O O . LEU A 1 79 ? -7.711 -2.242 5.456 1.00 90.19 79 LEU A O 1
ATOM 635 N N . ASP A 1 80 ? -9.467 -0.849 5.644 1.00 91.81 80 ASP A N 1
ATOM 636 C CA . ASP A 1 80 ? -10.302 -1.569 4.680 1.00 91.81 80 ASP A CA 1
ATOM 637 C C . ASP A 1 80 ? -9.766 -1.409 3.256 1.00 91.81 80 ASP A C 1
ATOM 639 O O . ASP A 1 80 ? -9.664 -2.396 2.518 1.00 91.81 80 ASP A O 1
ATOM 643 N N . PHE A 1 81 ? -9.266 -0.218 2.922 1.00 92.19 81 PHE A N 1
ATOM 644 C CA . PHE A 1 81 ? -8.517 0.016 1.690 1.00 92.19 81 PHE A CA 1
ATOM 645 C C . PHE A 1 81 ? -7.312 -0.937 1.556 1.00 92.19 81 PHE A C 1
ATOM 647 O O . PHE A 1 81 ? -7.167 -1.623 0.537 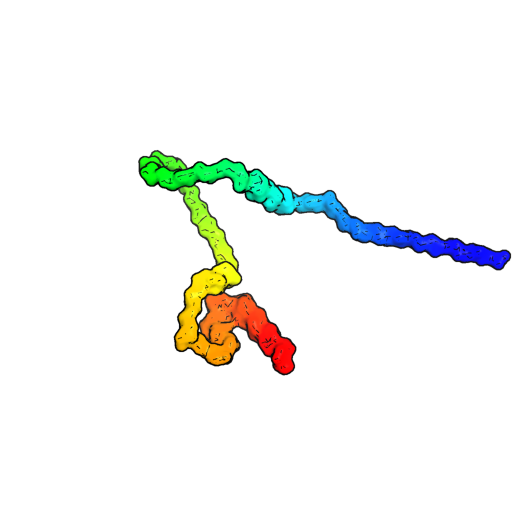1.00 92.19 81 PHE A O 1
ATOM 654 N N . TRP A 1 82 ? -6.485 -1.054 2.603 1.00 92.50 82 TRP A N 1
ATOM 655 C CA . TRP A 1 82 ? -5.306 -1.936 2.605 1.00 92.50 82 TRP A CA 1
ATOM 656 C C . TRP A 1 82 ? -5.645 -3.431 2.705 1.00 92.50 82 TRP A C 1
ATOM 658 O O . TRP A 1 82 ? -4.816 -4.284 2.375 1.00 92.50 82 TRP A O 1
ATOM 668 N N . ARG A 1 83 ? -6.849 -3.800 3.157 1.00 91.50 83 ARG A N 1
ATOM 669 C CA . ARG A 1 83 ? -7.340 -5.186 3.056 1.00 91.50 83 ARG A CA 1
ATOM 670 C C . ARG A 1 83 ? -7.718 -5.517 1.619 1.00 91.50 83 ARG A C 1
ATOM 672 O O . ARG A 1 83 ? -7.284 -6.558 1.124 1.00 91.50 83 ARG A O 1
ATOM 679 N N . LYS A 1 84 ? -8.463 -4.629 0.952 1.00 91.88 84 LYS A N 1
ATOM 680 C CA . LYS A 1 84 ? -8.898 -4.804 -0.443 1.00 91.88 84 LYS A CA 1
ATOM 681 C C . LYS A 1 84 ? -7.707 -4.954 -1.392 1.00 91.88 84 LYS A C 1
ATOM 683 O O . LYS A 1 84 ? -7.734 -5.811 -2.267 1.00 91.88 84 LYS A O 1
ATOM 688 N N . HIS A 1 85 ? -6.635 -4.196 -1.164 1.00 92.31 85 HIS A N 1
ATOM 689 C CA . HIS A 1 85 ? -5.448 -4.211 -2.025 1.00 92.31 85 HIS A CA 1
ATOM 690 C C . HIS A 1 85 ? -4.291 -5.083 -1.506 1.00 92.31 85 HIS A C 1
ATOM 692 O O . HIS A 1 85 ? -3.168 -4.979 -1.999 1.00 92.31 85 HIS A O 1
ATOM 698 N N . LYS A 1 86 ? -4.544 -5.991 -0.552 1.00 92.44 86 LYS A N 1
ATOM 699 C CA . LYS A 1 86 ? -3.509 -6.854 0.050 1.00 92.44 86 LYS A CA 1
ATOM 700 C C . LYS A 1 86 ? -2.754 -7.710 -0.973 1.00 92.44 86 LYS A C 1
ATOM 702 O O . LYS A 1 86 ? -1.580 -8.000 -0.767 1.00 92.44 86 LYS A O 1
ATOM 707 N N . THR A 1 87 ? -3.425 -8.154 -2.032 1.00 90.88 87 THR A N 1
ATOM 708 C CA . THR A 1 87 ? -2.827 -8.983 -3.090 1.00 90.88 87 THR A CA 1
ATOM 709 C C . THR A 1 87 ? -1.993 -8.158 -4.068 1.00 90.88 87 THR A C 1
ATOM 711 O O . THR A 1 87 ? -0.944 -8.620 -4.503 1.00 90.88 87 THR A O 1
ATOM 714 N N . ALA A 1 88 ? -2.427 -6.933 -4.377 1.00 90.06 88 ALA A N 1
ATOM 715 C CA . ALA A 1 88 ? -1.730 -6.023 -5.285 1.00 90.06 88 ALA A CA 1
ATOM 716 C C . ALA A 1 88 ? -0.505 -5.362 -4.630 1.00 90.06 88 ALA A C 1
ATOM 718 O O . ALA A 1 88 ? 0.529 -5.186 -5.286 1.00 90.06 88 ALA A O 1
ATOM 719 N N . PHE A 1 89 ? -0.613 -5.035 -3.339 1.00 93.25 89 PHE A N 1
ATOM 720 C CA . PHE A 1 89 ? 0.424 -4.368 -2.552 1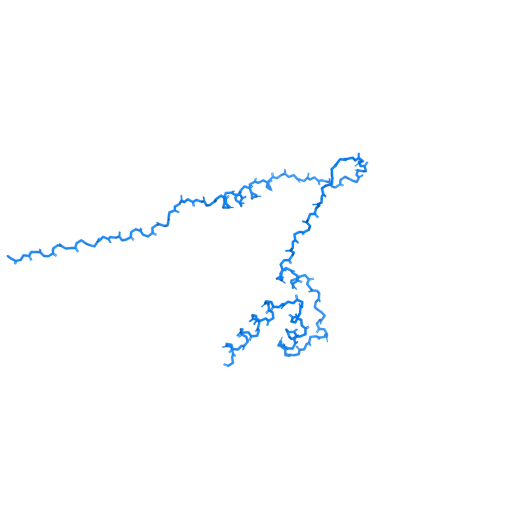.00 93.25 89 PHE A CA 1
ATOM 721 C C . PHE A 1 89 ? 0.675 -5.110 -1.223 1.00 93.25 89 PHE A C 1
ATOM 723 O O . PHE A 1 89 ? 0.255 -4.646 -0.158 1.00 93.25 89 PHE A O 1
ATOM 730 N N . PRO A 1 90 ? 1.312 -6.294 -1.243 1.00 91.69 90 PRO A N 1
ATOM 731 C CA . PRO A 1 90 ? 1.500 -7.110 -0.045 1.00 91.69 90 PRO A CA 1
ATOM 732 C C . PRO A 1 90 ? 2.402 -6.467 1.020 1.00 91.69 90 PRO A C 1
ATOM 734 O O . PRO A 1 90 ? 2.091 -6.583 2.215 1.00 91.69 90 PRO A O 1
ATOM 737 N N . VAL A 1 91 ? 3.495 -5.803 0.627 1.00 92.75 91 VAL A N 1
ATOM 738 C CA . VAL A 1 91 ? 4.456 -5.193 1.559 1.00 92.75 91 VAL A CA 1
ATOM 739 C C . VAL A 1 91 ? 3.878 -3.914 2.157 1.00 92.75 91 VAL A C 1
ATOM 741 O O . VAL A 1 91 ? 3.838 -3.783 3.383 1.00 92.75 91 VAL A O 1
ATOM 744 N N . LEU A 1 92 ? 3.345 -3.019 1.327 1.00 93.31 92 LEU A N 1
ATOM 745 C CA . LEU A 1 92 ? 2.718 -1.768 1.754 1.00 93.31 92 LEU A CA 1
ATOM 746 C C . LEU A 1 92 ? 1.489 -2.037 2.618 1.00 93.31 92 LEU A C 1
ATOM 748 O O . LEU A 1 92 ? 1.344 -1.434 3.678 1.00 93.31 92 LEU A O 1
ATOM 752 N N . SER A 1 93 ? 0.655 -3.015 2.254 1.00 93.00 93 SER A N 1
ATOM 753 C CA . SER A 1 93 ? -0.506 -3.375 3.077 1.00 93.00 93 SER A CA 1
ATOM 754 C C . SER A 1 93 ? -0.098 -3.930 4.441 1.00 93.00 93 SER A C 1
ATOM 756 O O . SER A 1 93 ? -0.799 -3.726 5.434 1.00 93.00 93 SER A O 1
ATOM 758 N N . LYS A 1 94 ? 1.012 -4.679 4.519 1.00 92.81 94 LYS A N 1
ATOM 759 C CA . LYS A 1 94 ? 1.548 -5.157 5.802 1.00 92.81 94 LYS A CA 1
ATOM 760 C C . LYS A 1 94 ? 2.068 -3.989 6.635 1.00 92.81 94 LYS A C 1
ATOM 762 O O . LYS A 1 94 ? 1.717 -3.904 7.810 1.00 92.81 94 LYS A O 1
ATOM 767 N N . PHE A 1 95 ? 2.832 -3.097 6.017 1.00 92.50 95 PHE A N 1
ATOM 768 C CA . PHE A 1 95 ? 3.404 -1.924 6.665 1.00 92.50 95 PHE A CA 1
ATOM 769 C C . PHE A 1 95 ? 2.326 -0.970 7.199 1.00 92.50 95 PHE A C 1
ATOM 771 O O . PHE A 1 95 ? 2.350 -0.620 8.376 1.00 92.50 95 PHE A O 1
ATOM 778 N N . ALA A 1 96 ? 1.315 -0.645 6.390 1.00 91.62 96 ALA A N 1
ATOM 779 C CA . ALA A 1 96 ? 0.214 0.232 6.783 1.00 91.62 96 ALA A CA 1
ATOM 780 C C . ALA A 1 96 ? -0.560 -0.296 8.002 1.00 91.62 96 ALA A C 1
ATOM 782 O O . ALA A 1 96 ? -0.865 0.460 8.923 1.00 91.62 96 ALA A O 1
ATOM 783 N N . ARG A 1 97 ? -0.820 -1.612 8.057 1.00 88.94 97 ARG A N 1
ATOM 784 C CA . ARG A 1 97 ? -1.440 -2.245 9.235 1.00 88.94 97 ARG A CA 1
ATOM 785 C C . ARG A 1 97 ? -0.562 -2.137 10.479 1.00 88.94 97 ARG A C 1
ATOM 787 O O . ARG A 1 97 ? -1.091 -1.927 11.560 1.00 88.94 97 ARG A O 1
ATOM 794 N N . GLN A 1 98 ? 0.755 -2.289 10.338 1.00 89.94 98 GLN A N 1
ATOM 795 C CA . GLN A 1 98 ? 1.681 -2.193 11.468 1.00 89.94 98 GLN A CA 1
ATOM 796 C C . GLN A 1 98 ? 1.784 -0.765 12.007 1.00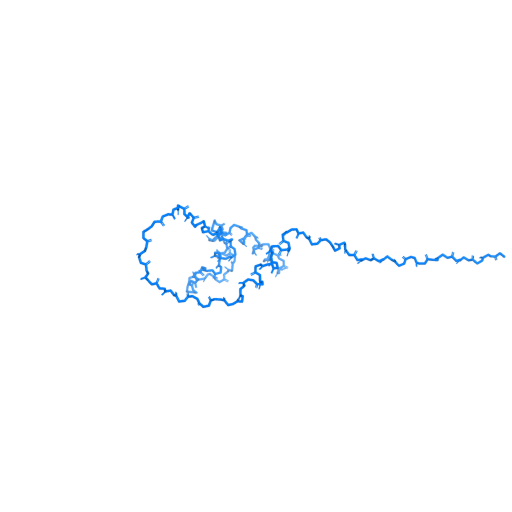 89.94 98 GLN A C 1
ATOM 798 O O . GLN A 1 98 ? 1.752 -0.597 13.221 1.00 89.94 98 GLN A O 1
ATOM 803 N N . ILE A 1 99 ? 1.842 0.250 11.136 1.00 89.69 99 ILE A N 1
ATOM 804 C CA . ILE A 1 99 ? 1.840 1.660 11.560 1.00 89.69 99 ILE A CA 1
ATOM 805 C C . ILE A 1 99 ? 0.552 2.001 12.304 1.00 89.69 99 ILE A C 1
ATOM 807 O O . ILE A 1 99 ? 0.602 2.606 13.370 1.00 89.69 99 ILE A O 1
ATOM 811 N N . HIS A 1 100 ? -0.599 1.583 11.776 1.00 83.69 100 HIS A N 1
ATOM 812 C CA . HIS A 1 100 ? -1.886 1.872 12.406 1.00 83.69 100 HIS A CA 1
ATOM 813 C C . HIS A 1 100 ? -1.992 1.291 13.828 1.00 83.69 100 HIS A C 1
ATOM 815 O O . HIS A 1 100 ? -2.703 1.840 14.663 1.00 83.69 100 HIS A O 1
ATOM 821 N N . CYS A 1 101 ? -1.279 0.204 14.135 1.00 77.31 101 CYS A N 1
ATOM 822 C CA . CYS A 1 101 ? -1.234 -0.355 15.488 1.00 77.31 101 CYS A CA 1
ATOM 823 C C . CYS A 1 101 ? -0.376 0.457 16.478 1.00 77.31 101 CYS A C 1
ATOM 825 O O . CYS A 1 101 ? -0.431 0.174 17.668 1.00 77.31 101 CYS A O 1
ATOM 827 N N . ILE A 1 102 ? 0.436 1.416 16.016 1.00 78.12 102 ILE A N 1
ATOM 828 C CA . ILE A 1 102 ? 1.315 2.240 16.868 1.00 78.12 102 ILE A CA 1
ATOM 829 C C . ILE A 1 102 ? 0.591 3.504 17.358 1.00 78.12 102 ILE A C 1
ATOM 831 O O . ILE A 1 102 ? 0.939 4.043 18.403 1.00 78.12 102 ILE A O 1
ATOM 835 N N . SER A 1 103 ? -0.417 3.975 16.621 1.00 58.59 103 SER A N 1
ATOM 836 C CA . SER A 1 103 ? -1.164 5.207 16.924 1.00 58.59 103 SER A CA 1
ATOM 837 C C . SER A 1 103 ? -2.506 4.972 17.633 1.00 58.59 103 SER A C 1
ATOM 839 O O . SER A 1 103 ? -3.381 5.831 17.553 1.00 58.59 103 SER A O 1
ATOM 841 N N . GLY A 1 104 ? -2.681 3.813 18.277 1.00 52.16 104 GLY A N 1
ATOM 842 C CA . GLY A 1 104 ? -3.875 3.457 19.056 1.00 52.16 104 GLY A CA 1
ATOM 843 C C . GLY A 1 104 ? -3.712 3.715 20.545 1.00 52.16 104 GLY A C 1
ATOM 844 O O . GLY A 1 104 ? -2.600 3.456 21.056 1.00 52.16 104 GLY A O 1
#